Protein AF-A0A7Y3TAH5-F1 (afdb_monomer_lite)

Radius of gyration: 18.49 Å; chains: 1; bounding box: 39×38×55 Å

Secondary structure (DSSP, 8-state):
-HHHHHHH-HHHHHHHHH--HHHHHHHHHHHHHHHHHHTTSHHHHHHHHHHHHHHHHHHHHH--SGGGHHHHHHHHHHHHHHHHHHHT-HHHHHHHHHTGGGGT--SPPPTT--HHHHHHHHHHHHHHHHHHTTS--

Sequence (137 aa):
MMRSTLQNDPATARAMTELSGRERVAQ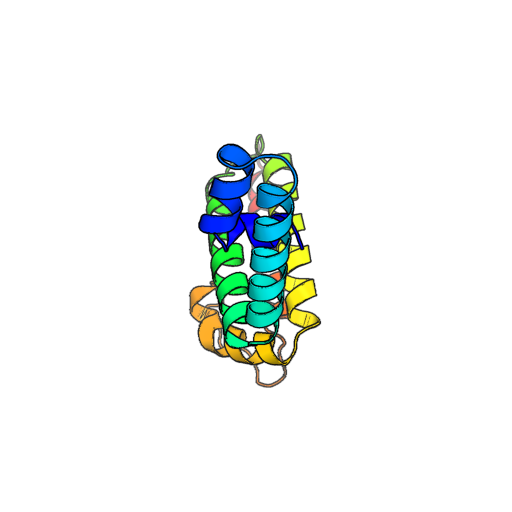VIEGMKHENAALQDPNVRAERFVNRWQELQGQRRELRGWQHNEARGKVESQMSGLAKSLERDPQAESIVRNRSRELGIKHELRREQSIARALQEEMSRGQRLSRGIGMGM

pLDDT: mean 86.7, std 10.13, range [42.59, 96.06]

Structure (mmCIF, N/CA/C/O backbone):
data_AF-A0A7Y3TAH5-F1
#
_entry.id   AF-A0A7Y3TAH5-F1
#
loop_
_atom_site.group_PDB
_atom_site.id
_atom_site.type_symbol
_atom_site.label_atom_id
_atom_site.label_alt_id
_atom_site.label_comp_id
_atom_site.label_asym_id
_atom_site.label_entity_id
_atom_site.label_seq_id
_atom_site.pdbx_PDB_ins_code
_atom_site.Cartn_x
_atom_site.Cartn_y
_atom_site.Cartn_z
_atom_site.occupancy
_atom_site.B_iso_or_equiv
_atom_site.auth_seq_id
_atom_site.auth_comp_id
_atom_site.auth_asym_id
_atom_site.auth_atom_id
_atom_site.pdbx_PDB_model_num
ATOM 1 N N . MET A 1 1 ? -2.320 5.182 13.859 1.00 72.12 1 MET A N 1
ATOM 2 C CA . MET A 1 1 ? -3.527 4.375 14.131 1.00 72.12 1 MET A CA 1
ATOM 3 C C . MET A 1 1 ? -4.812 5.078 13.717 1.00 72.12 1 MET A C 1
ATOM 5 O O . MET A 1 1 ? -5.399 4.601 12.765 1.00 72.12 1 MET A O 1
ATOM 9 N N . MET A 1 2 ? -5.207 6.219 14.304 1.00 80.62 2 MET A N 1
ATOM 10 C CA . MET A 1 2 ? -6.524 6.845 14.032 1.00 80.62 2 MET A CA 1
ATOM 11 C C . MET A 1 2 ? -6.894 7.002 12.548 1.00 80.62 2 MET A C 1
ATOM 13 O O . MET A 1 2 ? -7.984 6.612 12.152 1.00 80.62 2 MET A O 1
ATOM 17 N N . ARG A 1 3 ? -5.991 7.510 11.699 1.00 80.44 3 ARG A N 1
ATOM 18 C CA . ARG A 1 3 ? -6.268 7.635 10.255 1.00 80.44 3 ARG A CA 1
ATOM 19 C C . ARG A 1 3 ? -6.536 6.285 9.577 1.00 80.44 3 ARG A C 1
ATOM 21 O O . ARG A 1 3 ? -7.389 6.215 8.707 1.00 80.44 3 ARG A O 1
ATOM 28 N N . SER A 1 4 ? -5.819 5.240 9.984 1.00 77.81 4 SER A N 1
ATOM 29 C CA . SER A 1 4 ? -5.983 3.883 9.449 1.00 77.81 4 SER A CA 1
ATOM 30 C C . SER A 1 4 ? -7.302 3.268 9.916 1.00 77.81 4 SER A C 1
ATOM 32 O O . SER A 1 4 ? -8.026 2.696 9.111 1.00 77.81 4 SER A O 1
ATOM 34 N N . THR A 1 5 ? -7.667 3.487 11.182 1.00 82.44 5 THR A N 1
ATOM 35 C CA . THR A 1 5 ? -8.976 3.110 11.724 1.00 82.44 5 THR A CA 1
ATOM 36 C C . THR A 1 5 ? -10.108 3.768 10.939 1.00 82.44 5 THR A C 1
ATOM 38 O O . THR A 1 5 ? -10.976 3.077 10.436 1.00 82.44 5 THR A O 1
ATOM 41 N N . LEU A 1 6 ? -10.071 5.088 10.741 1.00 82.81 6 LEU A N 1
ATOM 42 C CA . LEU A 1 6 ? -11.135 5.804 10.022 1.00 82.81 6 LEU A CA 1
ATOM 43 C C . LEU A 1 6 ? -11.250 5.414 8.542 1.00 82.81 6 LEU A C 1
ATOM 45 O O . LEU A 1 6 ? -12.318 5.547 7.958 1.00 82.81 6 LEU A O 1
ATOM 49 N N . GLN A 1 7 ? -10.155 4.965 7.926 1.00 82.94 7 GLN A N 1
ATOM 50 C CA . GLN A 1 7 ? -10.153 4.523 6.531 1.00 82.94 7 GLN A CA 1
ATOM 51 C C . GLN A 1 7 ? -10.716 3.110 6.352 1.00 82.94 7 GLN A C 1
ATOM 53 O O . GLN A 1 7 ? -11.295 2.832 5.308 1.00 82.94 7 GLN A O 1
ATOM 58 N N . ASN A 1 8 ? -10.534 2.230 7.341 1.00 82.44 8 ASN A N 1
ATOM 59 C CA . ASN A 1 8 ? -10.866 0.807 7.222 1.00 82.44 8 ASN A CA 1
ATOM 60 C C . ASN A 1 8 ? -12.051 0.372 8.101 1.00 82.44 8 ASN A C 1
ATOM 62 O O . ASN A 1 8 ? -12.543 -0.739 7.937 1.00 82.44 8 ASN A O 1
ATOM 66 N N . ASP A 1 9 ? -12.520 1.232 9.006 1.00 85.19 9 ASP A N 1
ATOM 67 C CA . ASP A 1 9 ? -13.695 1.011 9.846 1.00 85.19 9 ASP A CA 1
ATOM 68 C C . ASP A 1 9 ? -14.735 2.131 9.617 1.00 85.19 9 ASP A C 1
ATOM 70 O O . ASP A 1 9 ? -14.652 3.213 10.219 1.00 85.19 9 ASP A O 1
ATOM 74 N N . PRO A 1 10 ? -15.738 1.891 8.750 1.00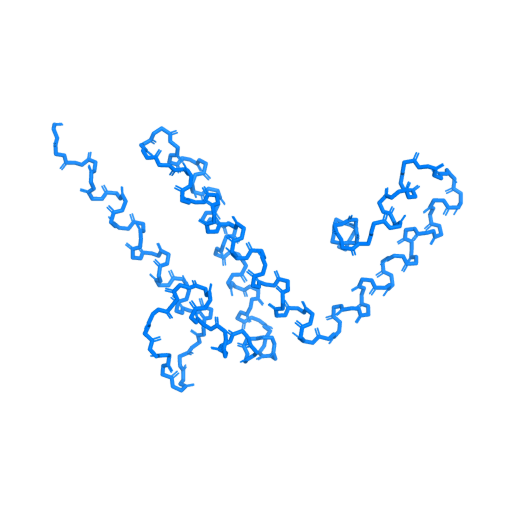 84.25 10 PRO A N 1
ATOM 75 C CA . PRO A 1 10 ? -16.773 2.875 8.451 1.00 84.25 10 PRO A CA 1
ATOM 76 C C . PRO A 1 10 ? -17.681 3.180 9.651 1.00 84.25 10 PRO A C 1
ATOM 78 O O . PRO A 1 10 ? -18.252 4.269 9.699 1.00 84.25 10 PRO A O 1
ATOM 81 N N . ALA A 1 11 ? -17.809 2.276 10.630 1.00 84.75 11 ALA A N 1
ATOM 82 C CA . ALA A 1 11 ? -18.576 2.547 11.845 1.00 84.75 11 ALA A CA 1
ATOM 83 C C . ALA A 1 11 ? -17.853 3.582 12.716 1.00 84.75 11 ALA A C 1
ATOM 85 O O . ALA A 1 11 ? -18.465 4.546 13.176 1.00 84.75 11 ALA A O 1
ATOM 86 N N . THR A 1 12 ? -16.531 3.457 12.851 1.00 86.81 12 THR A N 1
ATOM 87 C CA . THR A 1 12 ? -15.721 4.469 13.544 1.00 86.81 12 THR A CA 1
ATOM 88 C C . THR A 1 12 ? -15.698 5.805 12.797 1.00 86.81 12 THR A C 1
ATOM 90 O O . THR A 1 12 ? -15.736 6.863 13.428 1.00 86.81 12 THR A O 1
ATOM 93 N N . ALA A 1 13 ? -15.706 5.787 11.460 1.00 87.31 13 ALA A N 1
ATOM 94 C CA . ALA A 1 13 ? -15.829 7.009 10.663 1.00 87.31 13 ALA A CA 1
ATOM 95 C C . ALA A 1 13 ? -17.162 7.738 10.908 1.00 87.31 13 ALA A C 1
ATOM 97 O O . ALA A 1 13 ? -17.155 8.947 11.143 1.00 87.31 13 ALA A O 1
ATOM 98 N N . ARG A 1 14 ? -18.289 7.011 10.927 1.00 86.69 14 ARG A N 1
ATOM 99 C CA . ARG A 1 14 ? -19.615 7.569 11.254 1.00 86.69 14 ARG A CA 1
ATOM 100 C C . ARG A 1 14 ? -19.682 8.094 12.680 1.00 86.69 14 ARG A C 1
ATOM 102 O O . ARG A 1 14 ? -20.206 9.175 12.921 1.00 86.69 14 ARG A O 1
ATOM 109 N N . ALA A 1 15 ? -19.080 7.393 13.631 1.00 86.88 15 ALA A N 1
ATOM 110 C CA . ALA A 1 15 ? -19.079 7.820 15.024 1.00 86.88 15 ALA A CA 1
ATOM 111 C C . ALA A 1 15 ? -18.353 9.148 15.266 1.00 86.88 15 ALA A C 1
ATOM 113 O O . ALA A 1 15 ? -18.743 9.912 16.149 1.00 86.88 15 ALA A O 1
ATOM 114 N N . MET A 1 16 ? -17.335 9.466 14.463 1.00 86.50 16 MET A N 1
ATOM 115 C CA . MET A 1 16 ? -16.681 10.776 14.517 1.00 86.50 16 MET A CA 1
ATOM 116 C C . MET A 1 16 ? -17.621 11.928 14.144 1.00 86.50 16 MET A C 1
ATOM 118 O O . MET A 1 16 ? -17.430 13.036 14.650 1.00 86.50 16 MET A O 1
ATOM 122 N N . THR A 1 17 ? -18.616 11.680 13.286 1.00 89.19 17 THR A N 1
ATOM 123 C CA . THR A 1 17 ? -19.590 12.684 12.835 1.00 89.19 17 THR A CA 1
ATOM 124 C C . THR A 1 17 ? -20.894 12.658 13.627 1.00 89.19 17 THR A C 1
ATOM 126 O O . THR A 1 17 ? -21.472 13.712 13.867 1.00 89.19 17 THR A O 1
ATOM 129 N N . GLU A 1 18 ? -21.350 11.477 14.040 1.00 90.69 18 GLU A N 1
ATOM 130 C CA . GLU A 1 18 ? -22.689 11.256 14.602 1.00 90.69 18 GLU A CA 1
ATOM 131 C C . GLU A 1 18 ? -22.701 11.223 16.136 1.00 90.69 18 GLU A C 1
ATOM 133 O O . GLU A 1 18 ? -23.665 11.671 16.753 1.00 90.69 18 GLU A O 1
ATOM 138 N N . LEU A 1 19 ? -21.634 10.732 16.775 1.00 91.62 19 LEU A N 1
ATOM 139 C CA . LEU A 1 19 ? -21.559 10.624 18.236 1.00 91.62 19 LEU A CA 1
ATOM 140 C C . LEU A 1 19 ? -20.814 11.810 18.840 1.00 91.62 19 LEU A C 1
ATOM 142 O O . LEU A 1 19 ? -20.056 12.494 18.156 1.00 91.62 19 LEU A O 1
ATOM 146 N N . SER A 1 20 ? -20.973 12.039 20.144 1.00 91.94 20 SER A N 1
ATOM 147 C CA . SER A 1 20 ? -20.292 13.109 20.884 1.00 91.94 20 SER A CA 1
ATOM 148 C C . SER A 1 20 ? -19.810 12.634 22.258 1.00 91.94 20 SER A C 1
ATOM 150 O O . SER A 1 20 ? -20.204 11.579 22.747 1.00 91.94 20 SER A O 1
ATOM 152 N N . GLY A 1 21 ? -18.914 13.403 22.885 1.00 90.00 21 GLY A N 1
ATOM 153 C CA . GLY A 1 21 ? -18.454 13.140 24.252 1.00 90.00 21 GLY A CA 1
ATOM 154 C C . GLY A 1 21 ? -17.849 11.743 24.447 1.00 90.00 21 GLY A C 1
ATOM 155 O O . GLY A 1 21 ? -17.007 11.301 23.665 1.00 90.00 21 GLY A O 1
ATOM 156 N N . ARG A 1 22 ? -18.259 11.053 25.519 1.00 90.31 22 ARG A N 1
ATOM 157 C CA . ARG A 1 22 ? -17.719 9.735 25.902 1.00 90.31 22 ARG A CA 1
ATOM 158 C C . ARG A 1 22 ? -18.052 8.633 24.895 1.00 90.31 22 ARG A C 1
ATOM 160 O O . ARG A 1 22 ? -17.228 7.746 24.703 1.00 90.31 22 ARG A O 1
ATOM 167 N N . GLU A 1 23 ? -19.202 8.710 24.232 1.00 87.88 23 GLU A N 1
ATOM 168 C CA . GLU A 1 23 ? -19.656 7.692 23.274 1.00 87.88 23 GLU A CA 1
ATOM 169 C C . GLU A 1 23 ? -18.794 7.693 22.008 1.00 87.88 23 GLU A C 1
ATOM 171 O O . GLU A 1 23 ? -18.339 6.639 21.568 1.00 87.88 23 GLU A O 1
ATOM 176 N N . A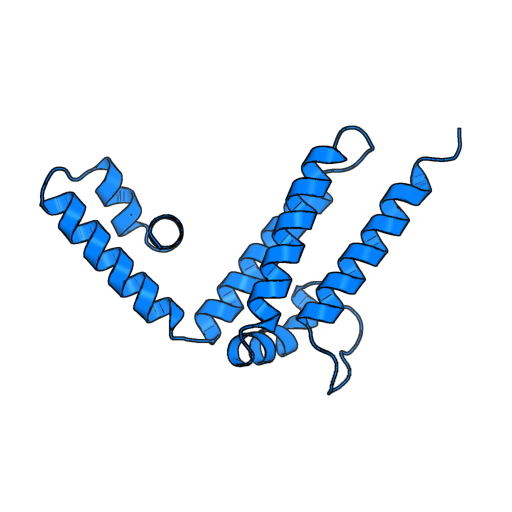RG A 1 24 ? -18.446 8.882 21.491 1.00 91.50 24 ARG A N 1
ATOM 177 C CA . ARG A 1 24 ? -17.482 9.008 20.386 1.00 91.50 24 ARG A CA 1
ATOM 178 C C . ARG A 1 24 ? -16.134 8.396 20.757 1.00 91.50 24 ARG A C 1
ATOM 180 O O . ARG A 1 24 ? -15.552 7.655 19.973 1.00 91.50 24 ARG A O 1
ATOM 187 N N . VAL A 1 25 ? -15.629 8.716 21.949 1.00 89.50 25 VAL A N 1
ATOM 188 C CA . VAL A 1 25 ? -14.326 8.218 22.411 1.00 89.50 25 VAL A CA 1
ATOM 189 C C . VAL A 1 25 ? -14.342 6.695 22.553 1.00 89.50 25 VAL A C 1
ATOM 191 O O . VAL A 1 25 ? -13.401 6.047 22.099 1.00 89.50 25 VAL A O 1
ATOM 194 N N . ALA A 1 26 ? -15.405 6.123 23.125 1.00 89.94 26 ALA A N 1
ATOM 195 C CA . ALA A 1 26 ? -15.561 4.676 23.251 1.00 89.94 26 ALA A CA 1
ATOM 196 C C . ALA A 1 26 ? -15.532 3.984 21.880 1.00 89.94 26 ALA A C 1
ATOM 198 O O . ALA A 1 26 ? -14.732 3.067 21.687 1.00 89.94 26 ALA A O 1
ATOM 199 N N . GLN A 1 27 ? -16.300 4.491 20.909 1.00 88.50 27 GLN A N 1
ATOM 200 C CA . GLN A 1 27 ? -16.341 3.917 19.564 1.00 88.50 27 GLN A CA 1
ATOM 201 C C . GLN A 1 27 ? -14.992 4.021 18.840 1.00 88.50 27 GLN A C 1
ATOM 203 O O . GLN A 1 27 ? -14.556 3.072 18.195 1.00 88.50 27 GLN A O 1
ATOM 208 N N . VAL A 1 28 ? -14.282 5.145 18.980 1.00 87.62 28 VAL A N 1
ATOM 209 C CA . VAL A 1 28 ? -12.943 5.312 18.390 1.00 87.62 28 VAL A CA 1
ATOM 210 C C . VAL A 1 28 ? -11.940 4.330 18.996 1.00 87.62 28 VAL A C 1
ATOM 212 O O . VAL A 1 28 ? -11.124 3.765 18.268 1.00 87.62 28 VAL A O 1
ATOM 215 N N . ILE A 1 29 ? -11.993 4.097 20.310 1.00 89.75 29 ILE A N 1
ATOM 216 C CA . ILE A 1 29 ? -11.130 3.112 20.977 1.00 89.75 29 ILE A CA 1
ATOM 217 C C . ILE A 1 29 ? -11.435 1.699 20.470 1.00 89.75 29 ILE A C 1
ATOM 219 O O . ILE A 1 29 ? -10.504 0.933 20.216 1.00 89.75 29 ILE A O 1
ATOM 223 N N . GLU A 1 30 ? -12.710 1.348 20.315 1.00 89.38 30 GLU A N 1
ATOM 224 C CA . GLU A 1 30 ? -13.127 0.049 19.784 1.00 89.38 30 GLU A CA 1
ATOM 225 C C . GLU A 1 30 ? -12.640 -0.154 18.346 1.00 89.38 30 GLU A C 1
ATOM 227 O O . GLU A 1 30 ? -11.944 -1.134 18.069 1.00 89.38 30 GLU A O 1
ATOM 232 N N . GLY A 1 31 ? -12.854 0.830 17.471 1.00 87.25 31 GLY A N 1
ATOM 233 C CA . GLY A 1 31 ? -12.319 0.809 16.112 1.00 87.25 31 GLY A CA 1
ATOM 234 C C . GLY A 1 31 ? -10.800 0.687 16.075 1.00 87.25 31 GLY A C 1
ATOM 235 O O . GLY A 1 31 ? -10.242 -0.057 15.271 1.00 87.25 31 GLY A O 1
ATOM 236 N N . MET A 1 32 ? -10.086 1.375 16.971 1.00 88.81 32 MET A N 1
ATOM 237 C CA . MET A 1 32 ? -8.629 1.253 17.067 1.00 88.81 32 MET A CA 1
ATOM 238 C C . MET A 1 32 ? -8.189 -0.151 17.499 1.00 88.81 32 MET A C 1
ATOM 240 O O . MET A 1 32 ? -7.172 -0.636 17.004 1.00 88.81 32 MET A O 1
ATOM 244 N N . LYS A 1 33 ? -8.937 -0.825 18.381 1.00 88.19 33 LYS A N 1
ATOM 245 C CA . LYS A 1 33 ? -8.666 -2.222 18.759 1.00 88.19 33 LYS A CA 1
ATOM 246 C C . LYS A 1 33 ? -8.907 -3.174 17.593 1.00 88.19 33 LYS A C 1
ATOM 248 O O . LYS A 1 33 ? -8.054 -4.021 17.337 1.00 88.19 33 LYS A O 1
ATOM 253 N N . HIS A 1 34 ? -10.019 -3.009 16.878 1.00 85.69 34 HIS A N 1
ATOM 254 C CA . HIS A 1 34 ? -10.342 -3.801 15.688 1.00 85.69 34 HIS A CA 1
ATOM 255 C C . HIS A 1 34 ? -9.279 -3.631 14.606 1.00 85.69 34 HIS A C 1
ATOM 257 O O . HIS A 1 34 ? -8.768 -4.610 14.072 1.00 85.69 34 HIS A O 1
ATOM 263 N N . GLU A 1 35 ? -8.875 -2.391 14.349 1.00 87.12 35 GLU A N 1
ATOM 264 C CA . GLU A 1 35 ? -7.802 -2.071 13.417 1.00 87.12 35 GLU A CA 1
ATOM 265 C C . GLU A 1 35 ? -6.473 -2.710 13.837 1.00 87.12 35 GLU A C 1
ATOM 267 O O . GLU A 1 35 ? -5.764 -3.279 13.010 1.00 87.12 35 GLU A O 1
ATOM 272 N N . ASN A 1 36 ? -6.132 -2.654 15.126 1.00 87.62 36 ASN A N 1
ATOM 273 C CA . ASN A 1 36 ? -4.913 -3.273 15.626 1.00 87.62 36 ASN A CA 1
ATOM 274 C C . ASN A 1 36 ? -4.948 -4.804 15.492 1.00 87.62 36 ASN A C 1
ATOM 276 O O . ASN A 1 36 ? -3.939 -5.397 15.129 1.00 87.62 36 ASN A O 1
ATOM 280 N N . ALA A 1 37 ? -6.096 -5.439 15.744 1.00 84.62 37 ALA A N 1
ATOM 281 C CA . ALA A 1 37 ? -6.279 -6.875 15.549 1.00 84.62 37 ALA A CA 1
ATOM 282 C C . ALA A 1 37 ? -6.186 -7.261 14.064 1.00 84.62 37 ALA A C 1
ATOM 284 O O . ALA A 1 37 ? -5.476 -8.202 13.719 1.00 84.62 37 ALA A O 1
ATOM 285 N N . ALA A 1 38 ? -6.816 -6.491 13.174 1.00 85.19 38 ALA A N 1
ATOM 286 C CA . ALA A 1 38 ? -6.736 -6.696 11.730 1.00 85.19 38 ALA A CA 1
ATOM 287 C C . ALA A 1 38 ? -5.289 -6.586 11.225 1.00 85.19 38 ALA A C 1
ATOM 289 O O . ALA A 1 38 ? -4.844 -7.389 10.412 1.00 85.19 38 ALA A O 1
ATOM 290 N N . LEU A 1 39 ? -4.517 -5.637 11.760 1.00 86.81 39 LEU A N 1
ATOM 291 C CA . LEU A 1 39 ? -3.099 -5.491 11.443 1.00 86.81 39 LEU A CA 1
ATOM 292 C C . LEU A 1 39 ? -2.219 -6.619 11.996 1.00 86.81 39 LEU A C 1
ATOM 294 O O . LEU A 1 39 ? -1.055 -6.665 11.615 1.00 86.81 39 LEU A O 1
ATOM 298 N N . GLN A 1 40 ? -2.709 -7.536 12.836 1.00 90.88 40 GLN A N 1
ATOM 299 C CA . GLN A 1 40 ? -1.940 -8.731 13.216 1.00 90.88 40 GLN A CA 1
ATOM 300 C C . GLN A 1 40 ? -1.945 -9.795 12.112 1.00 90.88 40 GLN A C 1
ATOM 302 O O . GLN A 1 40 ? -0.967 -10.535 11.991 1.00 90.88 40 GLN A O 1
ATOM 307 N N . ASP A 1 41 ? -2.965 -9.818 11.249 1.00 93.88 41 ASP A N 1
ATOM 308 C CA . ASP A 1 41 ? -3.044 -10.757 10.130 1.00 93.88 41 ASP A CA 1
ATOM 309 C C . ASP A 1 41 ? -2.154 -10.298 8.952 1.00 93.88 41 ASP A C 1
ATOM 311 O O . ASP A 1 41 ? -2.382 -9.226 8.373 1.00 93.88 41 ASP A O 1
ATOM 315 N N . PRO A 1 42 ? -1.136 -11.087 8.553 1.00 93.69 42 PRO A N 1
ATOM 316 C CA . PRO A 1 42 ? -0.290 -10.750 7.412 1.00 93.69 42 PRO A CA 1
ATOM 317 C C . PRO A 1 42 ? -1.058 -10.683 6.081 1.00 93.69 42 PRO A C 1
ATOM 319 O O . PRO A 1 42 ? -0.647 -9.928 5.200 1.00 93.69 42 PRO A O 1
ATOM 322 N N . ASN A 1 43 ? -2.179 -11.399 5.926 1.00 94.06 43 ASN A N 1
ATOM 323 C CA . ASN A 1 43 ? -3.018 -11.324 4.726 1.00 94.06 43 ASN A CA 1
ATOM 324 C C . ASN A 1 43 ? -3.689 -9.957 4.606 1.00 94.06 43 ASN A C 1
ATOM 326 O O . ASN A 1 43 ? -3.641 -9.350 3.538 1.00 94.06 43 ASN A O 1
ATOM 330 N N . VAL A 1 44 ? -4.229 -9.430 5.709 1.00 93.44 44 VAL A N 1
ATOM 331 C CA . VAL A 1 44 ? -4.834 -8.090 5.744 1.00 93.44 44 VAL A CA 1
ATOM 332 C C . VAL A 1 44 ? -3.790 -7.023 5.420 1.00 93.44 44 VAL A C 1
ATOM 334 O O . VAL A 1 44 ? -4.046 -6.115 4.626 1.00 93.44 44 VAL A O 1
ATOM 337 N N . ARG A 1 45 ? -2.582 -7.128 5.991 1.00 94.50 45 ARG A N 1
ATOM 338 C CA . ARG A 1 45 ? -1.488 -6.190 5.686 1.00 94.50 45 ARG A CA 1
ATOM 339 C C . ARG A 1 45 ? -1.065 -6.265 4.215 1.00 94.50 45 ARG A C 1
ATOM 341 O O . ARG A 1 45 ? -0.906 -5.222 3.578 1.00 94.50 45 ARG A O 1
ATOM 348 N N . ALA A 1 46 ? -0.943 -7.471 3.659 1.00 95.12 46 ALA A N 1
ATOM 349 C CA . ALA A 1 46 ? -0.623 -7.689 2.250 1.00 95.12 46 ALA A CA 1
ATOM 350 C C . ALA A 1 46 ? -1.711 -7.148 1.310 1.00 95.12 46 ALA A C 1
ATOM 352 O O . ALA A 1 46 ? -1.405 -6.475 0.327 1.00 95.12 46 ALA A O 1
ATOM 353 N N . GLU A 1 47 ? -2.984 -7.388 1.614 1.00 93.94 47 GLU A N 1
ATOM 354 C CA . GLU A 1 47 ? -4.109 -6.886 0.826 1.00 93.94 47 GLU A CA 1
ATOM 355 C C . GLU A 1 47 ? -4.145 -5.355 0.815 1.00 93.94 47 GLU A C 1
ATOM 357 O O . GLU A 1 47 ? -4.230 -4.737 -0.248 1.00 93.94 47 GLU A O 1
ATOM 362 N N . ARG A 1 48 ? -3.975 -4.725 1.981 1.00 92.06 48 ARG A N 1
ATOM 363 C CA . ARG A 1 48 ? -3.892 -3.263 2.096 1.00 92.06 48 ARG A CA 1
ATOM 364 C C . ARG A 1 48 ? -2.723 -2.687 1.315 1.00 92.06 48 ARG A C 1
ATOM 366 O O . ARG A 1 48 ? -2.875 -1.646 0.675 1.00 92.06 48 ARG A O 1
ATOM 373 N N . PHE A 1 49 ? -1.573 -3.361 1.344 1.00 95.44 49 PHE A N 1
ATOM 374 C CA . PHE A 1 49 ? -0.433 -2.983 0.519 1.00 95.44 49 PHE A CA 1
ATOM 375 C C . PHE A 1 49 ? -0.811 -2.991 -0.966 1.00 95.44 49 PHE A C 1
ATOM 377 O O . PHE A 1 49 ? -0.586 -1.992 -1.649 1.00 95.44 49 PHE A O 1
ATOM 384 N N . VAL A 1 50 ? -1.409 -4.082 -1.456 1.00 95.25 50 VAL A N 1
ATOM 385 C CA . VAL A 1 50 ? -1.788 -4.220 -2.871 1.00 95.25 50 VAL A CA 1
ATOM 386 C C . VAL A 1 50 ? -2.787 -3.138 -3.276 1.00 95.25 50 VAL A C 1
ATOM 388 O O . VAL A 1 50 ? -2.542 -2.428 -4.253 1.00 95.25 50 VAL A O 1
ATOM 391 N N . ASN A 1 51 ? -3.847 -2.943 -2.490 1.00 94.00 51 ASN A N 1
ATOM 392 C CA . ASN A 1 51 ? -4.877 -1.941 -2.761 1.00 94.00 51 ASN A CA 1
ATOM 393 C C . ASN A 1 51 ? -4.277 -0.530 -2.821 1.00 94.00 51 ASN A C 1
ATOM 395 O O . ASN A 1 51 ? -4.483 0.202 -3.792 1.00 94.00 51 ASN A O 1
ATOM 399 N N . ARG A 1 52 ? -3.455 -0.159 -1.827 1.00 94.88 52 ARG A N 1
ATOM 400 C CA . ARG A 1 52 ? -2.819 1.164 -1.798 1.00 94.88 52 ARG A CA 1
ATOM 401 C C . ARG A 1 52 ? -1.817 1.347 -2.935 1.00 94.88 52 ARG A C 1
ATOM 403 O O . ARG A 1 52 ? -1.727 2.434 -3.504 1.00 94.88 52 ARG A O 1
ATOM 410 N N . TRP A 1 53 ? -1.061 0.307 -3.278 1.00 95.25 53 TRP A N 1
ATOM 411 C CA . TRP A 1 53 ? -0.126 0.353 -4.397 1.00 95.25 53 TRP A CA 1
ATOM 412 C C . TRP A 1 53 ? -0.851 0.586 -5.725 1.00 95.25 53 TRP A C 1
ATOM 414 O O . TRP A 1 53 ? -0.431 1.438 -6.507 1.00 95.25 53 TRP A O 1
ATOM 424 N N . GLN A 1 54 ? -1.950 -0.131 -5.974 1.00 94.44 54 GLN A N 1
ATOM 425 C CA . GLN A 1 54 ? -2.748 0.015 -7.193 1.00 94.44 54 GLN A CA 1
ATOM 426 C C . GLN A 1 54 ? -3.400 1.397 -7.298 1.00 94.44 54 GLN A C 1
ATOM 428 O O . GLN A 1 54 ? -3.369 1.998 -8.374 1.00 94.44 54 GLN A O 1
ATOM 433 N N . GLU A 1 55 ? -3.907 1.940 -6.189 1.00 94.69 55 GLU A N 1
ATOM 434 C CA . GLU A 1 55 ? -4.433 3.308 -6.123 1.00 94.69 55 GLU A CA 1
ATOM 435 C C . GLU A 1 55 ? -3.360 4.339 -6.521 1.00 94.69 55 GLU A C 1
ATOM 437 O O . GLU A 1 55 ? -3.579 5.173 -7.402 1.00 94.69 55 GLU A O 1
ATOM 442 N N . LEU A 1 56 ? -2.160 4.241 -5.935 1.00 94.88 56 LEU A N 1
ATOM 443 C CA . LEU A 1 56 ? -1.042 5.139 -6.243 1.00 94.88 56 LEU A CA 1
ATOM 444 C C . LEU A 1 56 ? -0.535 4.971 -7.683 1.00 94.88 56 LEU A C 1
ATOM 446 O O . LEU A 1 56 ? -0.222 5.963 -8.342 1.00 94.88 56 LEU A O 1
ATOM 450 N N . GLN A 1 57 ? -0.491 3.741 -8.207 1.00 92.06 57 GLN A N 1
ATOM 451 C CA . GLN A 1 57 ? -0.207 3.494 -9.626 1.00 92.06 57 GLN A CA 1
ATOM 452 C C . GLN A 1 57 ? -1.258 4.149 -10.533 1.00 92.06 57 GLN A C 1
ATOM 454 O O . GLN A 1 57 ? -0.908 4.681 -11.586 1.00 92.06 57 GLN A O 1
ATOM 459 N N . GLY A 1 58 ? -2.540 4.119 -10.152 1.00 92.50 58 GLY A N 1
ATOM 460 C CA . GLY A 1 58 ? -3.621 4.840 -10.830 1.00 92.50 58 GLY A CA 1
ATOM 461 C C . GLY A 1 58 ? -3.337 6.339 -10.899 1.00 92.50 58 GLY A C 1
ATOM 462 O O . GLY A 1 58 ? -3.159 6.872 -11.992 1.00 92.50 58 GLY A O 1
ATOM 463 N N . GLN A 1 59 ? -3.145 6.974 -9.741 1.00 93.50 59 GLN A N 1
ATOM 464 C CA . GLN A 1 59 ? -2.843 8.409 -9.637 1.00 93.50 59 GLN A CA 1
ATOM 465 C C . GLN A 1 59 ? -1.595 8.796 -10.444 1.00 93.50 59 GLN A C 1
ATOM 467 O O . GLN A 1 59 ? -1.591 9.769 -11.196 1.00 93.50 59 GLN A O 1
ATOM 472 N N . ARG A 1 60 ? -0.521 7.999 -10.364 1.00 90.31 60 ARG A N 1
ATOM 473 C CA . ARG A 1 60 ? 0.704 8.229 -11.147 1.00 90.31 60 ARG A CA 1
ATOM 474 C C . ARG A 1 60 ? 0.447 8.186 -12.657 1.00 90.31 60 ARG A C 1
ATOM 476 O O . ARG A 1 60 ? 1.092 8.929 -13.396 1.00 90.31 60 ARG A O 1
ATOM 483 N N . ARG A 1 61 ? -0.454 7.314 -13.128 1.00 88.38 61 ARG A N 1
ATOM 484 C CA . ARG A 1 61 ? -0.822 7.202 -14.551 1.00 88.38 61 ARG A CA 1
ATOM 485 C C . ARG A 1 61 ? -1.691 8.360 -15.032 1.00 88.38 61 ARG A C 1
ATOM 487 O O . ARG A 1 61 ? -1.634 8.662 -16.220 1.00 88.38 61 ARG A O 1
ATOM 494 N N . GLU A 1 62 ? -2.451 8.996 -14.153 1.00 91.19 62 GLU A N 1
ATOM 495 C CA . GLU A 1 62 ? -3.241 10.192 -14.473 1.00 91.19 62 GLU A CA 1
ATOM 496 C C . GLU A 1 62 ? -2.360 11.450 -14.538 1.00 91.19 62 GLU A C 1
ATOM 498 O O . GLU A 1 62 ? -2.566 12.320 -15.381 1.00 91.19 62 GLU A O 1
ATOM 503 N N . LEU A 1 63 ? -1.303 11.512 -13.722 1.00 90.06 63 LEU A N 1
ATOM 504 C CA . LEU A 1 63 ? -0.351 12.628 -13.661 1.00 90.06 63 LEU A CA 1
ATOM 505 C C . LEU A 1 63 ? 0.672 12.603 -14.820 1.00 90.06 63 LEU A C 1
ATOM 507 O O . LEU A 1 63 ? 1.866 12.318 -14.644 1.00 90.06 63 LEU A O 1
ATOM 511 N N . ARG A 1 64 ? 0.193 12.897 -16.036 1.00 81.69 64 ARG A N 1
ATOM 512 C CA . ARG A 1 64 ? 0.977 12.954 -17.288 1.00 81.69 64 ARG A CA 1
ATOM 513 C C . ARG A 1 64 ? 1.496 14.358 -17.597 1.00 81.69 64 ARG A C 1
ATOM 515 O O . ARG A 1 64 ? 0.904 15.335 -17.188 1.00 81.69 64 ARG A O 1
ATOM 522 N N . GLY A 1 65 ? 2.572 14.475 -18.373 1.00 82.06 65 GLY A N 1
ATOM 523 C CA . GLY A 1 65 ? 3.122 15.780 -18.765 1.00 82.06 65 GLY A CA 1
ATOM 524 C C . GLY A 1 65 ? 3.990 16.440 -17.689 1.00 82.06 65 GLY A C 1
ATOM 525 O O . GLY A 1 65 ? 4.086 15.969 -16.552 1.00 82.06 65 GLY A O 1
ATOM 526 N N . TRP A 1 66 ? 4.688 17.506 -18.081 1.00 81.38 66 TRP A N 1
ATOM 527 C CA . TRP A 1 66 ? 5.691 18.167 -17.244 1.00 81.38 66 TRP A CA 1
ATOM 528 C C . TRP A 1 66 ? 5.059 18.997 -16.117 1.00 81.38 66 TRP A C 1
ATOM 530 O O . TRP A 1 66 ? 5.615 19.060 -15.021 1.00 81.38 66 TRP A O 1
ATOM 540 N N . GLN A 1 67 ? 3.865 19.556 -16.339 1.00 87.50 67 GLN A N 1
ATOM 541 C CA . GLN A 1 67 ? 3.154 20.381 -15.359 1.00 87.50 67 GLN A CA 1
ATOM 542 C C . GLN A 1 67 ? 2.757 19.607 -14.090 1.00 87.50 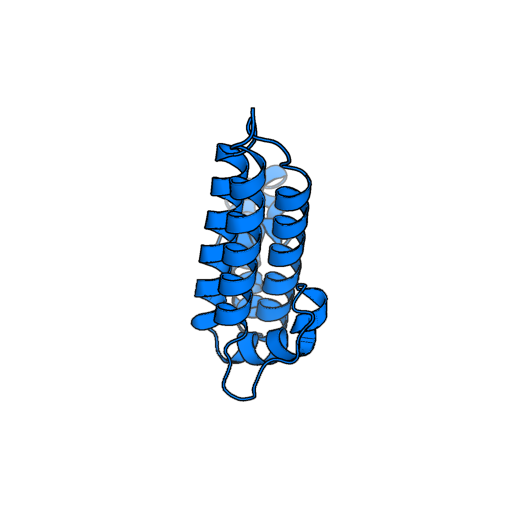67 GLN A C 1
ATOM 544 O O . GLN A 1 67 ? 2.605 20.188 -13.020 1.00 87.50 67 GLN A O 1
ATOM 549 N N . HIS A 1 68 ? 2.644 18.279 -14.178 1.00 88.44 68 HIS A N 1
ATOM 550 C CA . HIS A 1 68 ? 2.302 17.411 -13.050 1.00 88.44 68 HIS A CA 1
ATOM 551 C C . HIS A 1 68 ? 3.530 16.772 -12.379 1.00 88.44 68 HIS A C 1
ATOM 553 O O . HIS A 1 68 ? 3.373 15.900 -11.523 1.00 88.44 68 HIS A O 1
ATOM 559 N N . ASN A 1 69 ? 4.755 17.193 -12.725 1.00 86.19 69 ASN A N 1
ATOM 560 C CA . ASN A 1 69 ? 5.994 16.610 -12.197 1.00 86.19 69 ASN A CA 1
ATOM 561 C C . ASN A 1 69 ? 6.060 16.621 -10.662 1.00 86.19 69 ASN A C 1
ATOM 563 O O . ASN A 1 69 ? 6.454 15.618 -10.066 1.00 86.19 69 ASN A O 1
ATOM 567 N N . GLU A 1 70 ? 5.655 17.719 -10.019 1.00 88.81 70 GLU A N 1
ATOM 568 C CA . GLU A 1 70 ? 5.684 17.835 -8.556 1.00 88.81 70 GLU A CA 1
ATOM 569 C C . GLU A 1 70 ? 4.669 16.891 -7.892 1.00 88.81 70 GLU A C 1
ATOM 571 O O . GLU A 1 70 ? 5.019 16.113 -7.002 1.00 88.81 70 GLU A O 1
ATOM 576 N N . ALA A 1 71 ? 3.417 16.907 -8.362 1.00 90.88 71 ALA A N 1
ATOM 577 C CA . ALA A 1 71 ? 2.365 16.018 -7.872 1.00 90.88 71 ALA A CA 1
ATOM 578 C C . ALA A 1 71 ? 2.746 14.543 -8.069 1.00 90.88 71 ALA A C 1
ATOM 580 O O . ALA A 1 71 ? 2.602 13.730 -7.154 1.00 90.88 71 ALA A O 1
ATOM 581 N N . ARG A 1 72 ? 3.326 14.204 -9.228 1.00 90.00 72 ARG A N 1
ATOM 582 C CA . ARG A 1 72 ? 3.831 12.857 -9.512 1.00 90.00 72 ARG A CA 1
ATOM 583 C C . ARG A 1 72 ? 4.960 12.473 -8.560 1.00 90.00 72 ARG A C 1
ATOM 585 O O . ARG A 1 72 ? 4.959 11.355 -8.056 1.00 90.00 72 ARG A O 1
ATOM 592 N N . GLY A 1 73 ? 5.880 13.391 -8.262 1.00 90.19 73 GLY A N 1
ATOM 593 C CA . GLY A 1 73 ? 6.949 13.173 -7.285 1.00 90.19 73 GLY A CA 1
ATOM 594 C C . GLY A 1 73 ? 6.420 12.856 -5.881 1.00 90.19 73 GLY A C 1
ATOM 595 O O . GLY A 1 73 ? 6.951 11.971 -5.210 1.00 90.19 73 GLY A O 1
ATOM 596 N N . LYS A 1 74 ? 5.329 13.507 -5.454 1.00 93.44 74 LYS A N 1
ATOM 597 C CA . LYS A 1 74 ? 4.656 13.203 -4.177 1.00 93.44 74 LYS A CA 1
ATOM 598 C C . LYS A 1 74 ? 4.062 11.791 -4.171 1.00 93.44 74 LYS A C 1
ATOM 600 O O . LYS A 1 74 ? 4.267 11.061 -3.202 1.00 93.44 74 LYS A O 1
ATOM 605 N N . VAL A 1 75 ? 3.391 11.385 -5.251 1.00 93.62 75 VAL A N 1
ATOM 606 C CA . VAL A 1 75 ? 2.864 10.015 -5.405 1.00 93.62 75 VAL A CA 1
ATOM 607 C C . VAL A 1 75 ? 4.003 8.991 -5.381 1.00 93.62 75 VAL A C 1
ATOM 609 O O . VAL A 1 75 ? 3.962 8.053 -4.591 1.00 93.62 75 VAL A O 1
ATOM 612 N N . GLU A 1 76 ? 5.067 9.201 -6.161 1.00 92.06 76 GLU A N 1
ATOM 613 C CA . GLU A 1 76 ? 6.241 8.313 -6.195 1.00 92.06 76 GLU A CA 1
ATOM 614 C C . GLU A 1 76 ? 6.929 8.200 -4.820 1.00 92.06 76 GLU A C 1
ATOM 616 O O . GLU A 1 76 ? 7.355 7.113 -4.424 1.00 92.06 76 GLU A O 1
ATOM 621 N N . SER A 1 77 ? 6.985 9.292 -4.050 1.00 93.38 77 SER A N 1
ATOM 622 C CA . SER A 1 77 ? 7.493 9.284 -2.672 1.00 93.38 77 SER A CA 1
ATOM 623 C C . SER A 1 77 ? 6.636 8.410 -1.745 1.00 93.38 77 SER A C 1
ATOM 625 O O . SER A 1 77 ? 7.174 7.583 -1.005 1.00 93.38 77 SER A O 1
ATOM 627 N N . GLN A 1 78 ? 5.303 8.514 -1.833 1.00 94.88 78 GLN A N 1
ATOM 628 C CA . GLN A 1 78 ? 4.390 7.655 -1.067 1.00 94.88 78 GLN A CA 1
ATOM 629 C C . GLN A 1 78 ? 4.557 6.178 -1.429 1.00 94.88 78 GLN A C 1
ATOM 631 O O . GLN A 1 78 ?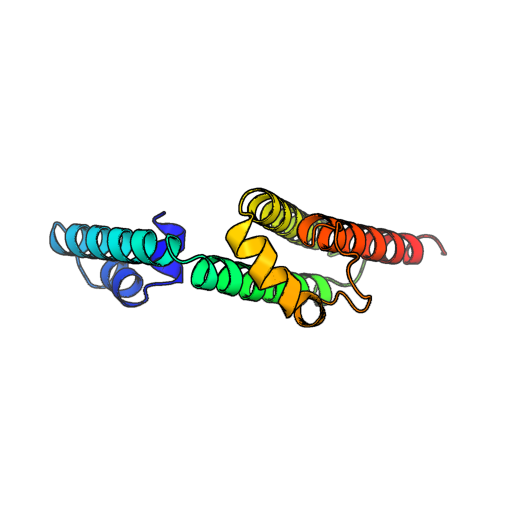 4.607 5.328 -0.542 1.00 94.88 78 GLN A O 1
ATOM 636 N N . MET A 1 79 ? 4.701 5.871 -2.718 1.00 94.94 79 MET A N 1
ATOM 637 C CA . MET A 1 79 ? 4.948 4.507 -3.182 1.00 94.94 79 MET A CA 1
ATOM 638 C C . MET A 1 79 ? 6.284 3.957 -2.672 1.00 94.94 79 MET A C 1
ATOM 640 O O . MET A 1 79 ? 6.352 2.813 -2.230 1.00 94.94 79 MET A O 1
ATOM 644 N N . SER A 1 80 ? 7.341 4.774 -2.669 1.00 94.12 80 SER A N 1
ATOM 645 C CA . SER A 1 80 ? 8.641 4.399 -2.097 1.00 94.12 80 SER A CA 1
ATOM 646 C C . SER A 1 80 ? 8.543 4.108 -0.597 1.00 94.12 80 SER A C 1
ATOM 648 O O . SER A 1 80 ? 9.086 3.107 -0.125 1.00 94.12 80 SER A O 1
ATOM 650 N N . GLY A 1 81 ? 7.804 4.936 0.150 1.00 95.06 81 GLY A N 1
ATOM 651 C CA . GLY A 1 81 ? 7.516 4.700 1.566 1.00 95.06 81 GLY A CA 1
ATOM 652 C C . GLY A 1 81 ? 6.754 3.394 1.804 1.00 95.06 81 GLY A C 1
ATOM 653 O O . GLY A 1 81 ? 7.122 2.629 2.692 1.00 95.06 81 GLY A O 1
ATOM 654 N N . LEU A 1 82 ? 5.753 3.107 0.970 1.00 95.31 82 LEU A N 1
ATOM 655 C CA . LEU A 1 82 ? 4.968 1.876 1.037 1.00 95.31 82 LEU A CA 1
ATOM 656 C C . LEU A 1 82 ? 5.823 0.634 0.730 1.00 95.31 82 LEU A C 1
ATOM 658 O O . LEU A 1 82 ? 5.774 -0.349 1.464 1.00 95.31 82 LEU A O 1
ATOM 662 N N . ALA A 1 83 ? 6.676 0.682 -0.297 1.00 95.00 83 ALA A N 1
ATOM 663 C CA . ALA A 1 83 ? 7.612 -0.407 -0.587 1.00 95.00 83 ALA A CA 1
ATOM 664 C C . ALA A 1 83 ? 8.562 -0.672 0.597 1.00 95.00 83 ALA A C 1
ATOM 666 O O . ALA A 1 83 ? 8.764 -1.821 0.978 1.00 95.00 83 ALA A O 1
ATOM 667 N N . LYS A 1 84 ? 9.079 0.382 1.245 1.00 94.25 84 LYS A N 1
ATOM 668 C CA . LYS A 1 84 ? 9.919 0.251 2.450 1.00 94.25 84 LYS A CA 1
ATOM 669 C C . LYS A 1 84 ? 9.176 -0.350 3.642 1.00 94.25 84 LYS A C 1
ATOM 671 O O . LYS A 1 84 ? 9.809 -1.015 4.456 1.00 94.25 84 LYS A O 1
ATOM 676 N N . SER A 1 85 ? 7.871 -0.105 3.795 1.00 92.75 85 SER A N 1
ATOM 677 C CA . SER A 1 85 ? 7.107 -0.764 4.860 1.00 92.75 85 SER A CA 1
ATOM 678 C C . SER A 1 85 ? 6.926 -2.254 4.585 1.00 92.75 85 SER A C 1
ATOM 680 O O . SER A 1 85 ? 6.973 -3.031 5.529 1.00 92.75 85 SER A O 1
ATOM 682 N N . LEU A 1 86 ? 6.793 -2.654 3.314 1.00 95.00 86 LEU A N 1
ATOM 683 C CA . LEU A 1 86 ? 6.731 -4.069 2.938 1.00 95.00 86 LEU A CA 1
ATOM 684 C C . LEU A 1 86 ? 8.066 -4.790 3.167 1.00 95.00 86 LEU A C 1
ATOM 686 O O . LEU A 1 86 ? 8.060 -5.887 3.701 1.00 95.00 86 LEU A O 1
ATOM 690 N N . GLU A 1 87 ? 9.201 -4.150 2.857 1.00 93.31 87 GLU A N 1
ATOM 691 C CA . GLU A 1 87 ? 10.551 -4.692 3.137 1.00 93.31 87 GLU A CA 1
ATOM 692 C C . GLU A 1 87 ? 10.770 -4.979 4.639 1.00 93.31 87 GLU A C 1
ATOM 694 O O . GLU A 1 87 ? 11.611 -5.792 5.012 1.00 93.31 87 GLU A O 1
ATOM 699 N N . ARG A 1 88 ? 10.009 -4.318 5.523 1.00 94.06 88 ARG A N 1
ATOM 700 C CA . ARG A 1 88 ? 10.052 -4.522 6.982 1.00 94.06 88 ARG A CA 1
ATOM 701 C C . ARG A 1 88 ? 9.041 -5.554 7.489 1.00 94.06 88 ARG A C 1
ATOM 703 O O . ARG A 1 88 ? 9.004 -5.801 8.691 1.00 94.06 88 ARG A O 1
ATOM 710 N N . ASP A 1 89 ? 8.233 -6.140 6.609 1.00 94.75 89 ASP A N 1
ATOM 711 C CA . ASP A 1 89 ? 7.186 -7.111 6.939 1.00 94.75 89 ASP A CA 1
ATOM 712 C C . ASP A 1 89 ? 7.342 -8.384 6.090 1.00 94.75 89 ASP A C 1
ATOM 714 O O . ASP A 1 89 ? 6.629 -8.565 5.099 1.00 94.75 89 ASP A O 1
ATOM 718 N N . PRO A 1 90 ? 8.261 -9.295 6.468 1.00 93.75 90 PRO A N 1
ATOM 719 C CA . PRO A 1 90 ? 8.580 -10.478 5.665 1.00 93.75 90 PRO A CA 1
ATOM 720 C C . PRO A 1 90 ? 7.379 -11.398 5.408 1.00 93.75 90 PRO A C 1
ATOM 722 O O . PRO A 1 90 ? 7.307 -12.067 4.376 1.00 93.75 90 PRO A O 1
ATOM 725 N N . GLN A 1 91 ? 6.420 -11.440 6.341 1.00 94.88 91 GLN A N 1
ATOM 726 C CA . GLN A 1 91 ? 5.223 -12.270 6.202 1.00 94.88 91 GLN A CA 1
ATOM 727 C C . GLN A 1 91 ? 4.285 -11.706 5.133 1.00 94.88 91 GLN A C 1
ATOM 729 O O . GLN A 1 91 ? 3.876 -12.444 4.235 1.00 94.88 91 GLN A O 1
ATOM 734 N N . ALA A 1 92 ? 3.982 -10.404 5.187 1.00 96.06 92 ALA A N 1
ATOM 735 C CA . ALA A 1 92 ? 3.194 -9.763 4.139 1.00 96.06 92 ALA A CA 1
ATOM 736 C C . ALA A 1 92 ? 3.949 -9.760 2.802 1.00 96.06 92 ALA A C 1
ATOM 738 O O . ALA A 1 92 ? 3.343 -10.007 1.762 1.00 96.06 92 ALA A O 1
ATOM 739 N N . GLU A 1 93 ? 5.270 -9.557 2.811 1.00 95.00 93 GLU A N 1
ATOM 740 C CA . GLU A 1 93 ? 6.102 -9.570 1.606 1.00 95.00 93 GLU A CA 1
ATOM 741 C C . GLU A 1 93 ? 5.974 -10.887 0.832 1.00 95.00 93 GLU A C 1
ATOM 743 O O . GLU A 1 93 ? 5.767 -10.868 -0.383 1.00 95.00 93 GLU A O 1
ATOM 748 N N . SER A 1 94 ? 6.020 -12.027 1.528 1.00 93.62 94 SER A N 1
ATOM 749 C CA . SER A 1 94 ? 5.836 -13.349 0.918 1.00 93.62 94 SER A CA 1
ATOM 750 C C . SER A 1 94 ? 4.470 -13.494 0.231 1.00 93.62 94 SER A C 1
ATOM 752 O O . SER A 1 94 ? 4.380 -13.996 -0.892 1.00 93.62 94 SER A O 1
ATOM 754 N N . ILE A 1 95 ? 3.404 -12.987 0.857 1.00 95.62 95 ILE A N 1
ATOM 755 C CA . ILE A 1 95 ? 2.043 -13.026 0.301 1.00 95.62 95 ILE A CA 1
ATOM 756 C C . ILE A 1 95 ? 1.940 -12.114 -0.927 1.00 95.62 95 ILE A C 1
ATOM 758 O O . ILE A 1 95 ? 1.449 -12.530 -1.978 1.00 95.62 95 ILE A O 1
ATOM 762 N N . VAL A 1 96 ? 2.450 -10.883 -0.829 1.00 95.38 96 VAL A N 1
ATOM 763 C CA . VAL A 1 96 ? 2.451 -9.916 -1.935 1.00 95.38 96 VAL A CA 1
ATOM 764 C C . VAL A 1 96 ? 3.291 -10.427 -3.111 1.00 95.38 96 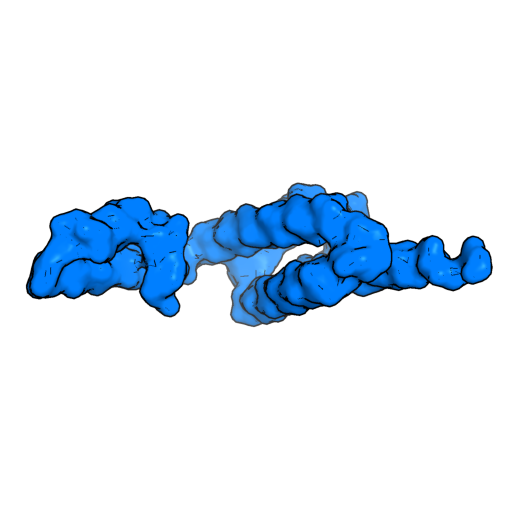VAL A C 1
ATOM 766 O O . VAL A 1 96 ? 2.921 -10.213 -4.266 1.00 95.38 96 VAL A O 1
ATOM 769 N N . ARG A 1 97 ? 4.379 -11.167 -2.854 1.00 93.06 97 ARG A N 1
ATOM 770 C CA . ARG A 1 97 ? 5.232 -11.780 -3.888 1.00 93.06 97 ARG A CA 1
ATOM 771 C C . ARG A 1 97 ? 4.449 -12.686 -4.835 1.00 93.06 97 ARG A C 1
ATOM 773 O O . ARG A 1 97 ? 4.654 -12.616 -6.051 1.00 93.06 97 ARG A O 1
ATOM 780 N N . ASN A 1 98 ? 3.497 -13.452 -4.306 1.00 91.69 98 ASN A N 1
ATOM 781 C CA . ASN A 1 98 ? 2.615 -14.308 -5.106 1.00 91.69 98 ASN A CA 1
ATOM 782 C C . ASN A 1 98 ? 1.664 -13.502 -6.012 1.00 91.69 98 ASN A C 1
ATOM 784 O O . ASN A 1 98 ? 1.177 -14.021 -7.011 1.00 91.69 98 ASN A O 1
ATOM 788 N N . ARG A 1 99 ? 1.461 -12.215 -5.707 1.00 91.69 99 ARG A N 1
ATOM 789 C CA . ARG A 1 99 ? 0.614 -11.261 -6.444 1.00 91.69 99 ARG A CA 1
ATOM 790 C C . ARG A 1 99 ? 1.420 -10.241 -7.257 1.00 91.69 99 ARG A C 1
ATOM 792 O O . ARG A 1 99 ? 0.881 -9.245 -7.727 1.00 91.69 99 ARG A O 1
ATOM 799 N N . SER A 1 100 ? 2.715 -10.484 -7.465 1.00 89.81 100 SER A N 1
ATOM 800 C CA . SER A 1 100 ? 3.637 -9.598 -8.202 1.00 89.81 100 SER A CA 1
ATOM 801 C C . SER A 1 100 ? 3.097 -9.107 -9.554 1.00 89.81 100 SER A C 1
ATOM 803 O O . SER A 1 100 ? 3.235 -7.927 -9.890 1.00 89.81 100 SER A O 1
ATOM 805 N N . ARG A 1 101 ? 2.414 -9.984 -10.300 1.00 87.62 101 ARG A N 1
ATOM 806 C CA . ARG A 1 101 ? 1.799 -9.656 -11.597 1.00 87.62 101 ARG A CA 1
ATOM 807 C C . ARG A 1 101 ? 0.717 -8.579 -11.488 1.00 87.62 101 ARG A C 1
ATOM 809 O O . ARG A 1 101 ? 0.656 -7.700 -12.345 1.00 87.62 101 ARG A O 1
ATOM 816 N N . GLU A 1 102 ? -0.085 -8.593 -10.422 1.00 89.44 102 GLU A N 1
ATOM 817 C CA . GLU A 1 102 ? -1.126 -7.583 -10.162 1.00 89.44 102 GLU A CA 1
ATOM 818 C C . GLU A 1 102 ? -0.540 -6.192 -9.878 1.00 89.44 102 GLU A C 1
ATOM 820 O O . GLU A 1 102 ? -1.225 -5.178 -10.016 1.00 89.44 102 GLU A O 1
ATOM 825 N N . LEU A 1 103 ? 0.736 -6.138 -9.489 1.00 89.88 103 LEU A N 1
ATOM 826 C CA . LEU A 1 103 ? 1.454 -4.906 -9.164 1.00 89.88 103 LEU A CA 1
ATOM 827 C C . LEU A 1 103 ? 2.251 -4.344 -10.346 1.00 89.88 103 LEU A C 1
ATOM 829 O O . LEU A 1 103 ? 2.960 -3.347 -10.193 1.00 89.88 103 LEU A O 1
ATOM 833 N N . GLY A 1 104 ? 2.119 -4.961 -11.524 1.00 85.25 104 GLY A N 1
ATOM 834 C CA . GLY A 1 104 ? 2.800 -4.549 -12.748 1.00 85.25 104 GLY A CA 1
ATOM 835 C C . GLY A 1 104 ? 4.187 -5.162 -12.933 1.00 85.25 104 GLY A C 1
ATOM 836 O O . GLY A 1 104 ? 4.857 -4.828 -13.909 1.00 85.25 104 GLY A O 1
ATOM 837 N N . ILE A 1 105 ? 4.613 -6.083 -12.061 1.00 86.88 105 ILE A N 1
ATOM 838 C CA . ILE A 1 105 ? 5.854 -6.836 -12.257 1.00 86.88 105 ILE A CA 1
ATOM 839 C C . ILE A 1 105 ? 5.571 -7.956 -13.262 1.00 86.88 105 ILE A C 1
ATOM 841 O O . ILE A 1 105 ? 5.010 -8.997 -12.927 1.00 86.88 105 ILE A O 1
ATOM 845 N N . LYS A 1 106 ? 5.935 -7.718 -14.524 1.00 80.56 106 LYS A N 1
ATOM 846 C CA . LYS A 1 106 ? 5.680 -8.650 -15.640 1.00 80.56 106 LYS A CA 1
ATOM 847 C C . LYS A 1 106 ? 6.696 -9.790 -15.747 1.00 80.56 106 LYS A C 1
ATOM 849 O O . LYS A 1 106 ? 6.478 -10.728 -16.504 1.00 80.56 106 LYS A O 1
ATOM 854 N N . HIS A 1 107 ? 7.798 -9.694 -15.016 1.00 81.12 107 HIS A N 1
ATOM 855 C CA . HIS A 1 107 ? 8.896 -10.656 -15.029 1.00 81.12 107 HIS A CA 1
ATOM 856 C C . HIS A 1 107 ? 8.792 -11.575 -13.812 1.00 81.12 107 HIS A C 1
ATOM 858 O O . HIS A 1 107 ? 8.288 -11.168 -12.764 1.00 81.12 107 HIS A O 1
ATOM 864 N N . GLU A 1 108 ? 9.307 -12.796 -13.918 1.00 82.00 108 GLU A N 1
ATOM 865 C CA . GLU A 1 108 ? 9.405 -13.670 -12.753 1.00 82.00 108 GLU A CA 1
ATOM 866 C C . GLU A 1 108 ? 10.446 -13.137 -11.766 1.00 82.00 108 GLU A C 1
ATOM 868 O O . GLU A 1 108 ? 11.605 -12.895 -12.115 1.00 82.00 108 GLU A O 1
ATOM 873 N N . LEU A 1 109 ? 10.024 -12.960 -10.514 1.00 85.50 109 LEU A N 1
ATOM 874 C CA . LEU A 1 109 ? 10.927 -12.608 -9.427 1.00 85.50 109 LEU A CA 1
ATOM 875 C C . LEU A 1 109 ? 11.810 -13.810 -9.106 1.00 85.50 109 LEU A C 1
ATOM 877 O O . LEU A 1 109 ? 11.311 -14.895 -8.789 1.00 85.50 109 LEU A O 1
ATOM 881 N N . ARG A 1 110 ? 13.132 -13.610 -9.113 1.00 85.88 110 ARG A N 1
ATOM 882 C CA . ARG A 1 110 ? 14.073 -14.643 -8.651 1.00 85.88 110 ARG A CA 1
ATOM 883 C C . ARG A 1 110 ? 13.753 -15.029 -7.206 1.00 85.88 110 ARG A C 1
ATOM 885 O O . ARG A 1 110 ? 13.191 -14.225 -6.459 1.00 85.88 110 ARG A O 1
ATOM 892 N N . ARG A 1 111 ? 14.106 -16.254 -6.795 1.00 78.12 111 ARG A N 1
ATOM 893 C CA . ARG A 1 111 ? 13.815 -16.772 -5.441 1.00 78.12 111 ARG A CA 1
ATOM 894 C C . ARG A 1 111 ? 14.288 -15.822 -4.333 1.00 78.12 111 ARG A C 1
ATOM 896 O O . ARG A 1 111 ? 13.561 -15.626 -3.371 1.00 78.12 111 ARG A O 1
ATOM 903 N N . GLU A 1 112 ? 15.449 -15.203 -4.514 1.00 82.12 112 GLU A N 1
ATOM 904 C CA . GLU A 1 112 ? 16.071 -14.292 -3.541 1.00 82.12 112 GLU A CA 1
ATOM 905 C C . GLU A 1 112 ? 15.717 -12.814 -3.767 1.00 82.12 112 GLU A C 1
ATOM 907 O O . GLU A 1 112 ? 16.122 -11.946 -2.998 1.00 82.12 112 GLU A O 1
ATOM 912 N N . GLN A 1 113 ? 14.970 -12.495 -4.828 1.00 86.38 113 GLN A N 1
ATOM 913 C CA . GLN A 1 113 ? 14.617 -11.114 -5.126 1.00 86.38 113 GLN A CA 1
ATOM 914 C C . GLN A 1 113 ? 13.434 -10.673 -4.262 1.00 86.38 113 GLN A C 1
ATOM 916 O O . GLN A 1 113 ? 12.324 -11.196 -4.393 1.00 86.38 113 GLN A O 1
ATOM 921 N N . SER A 1 114 ? 13.680 -9.668 -3.419 1.00 90.44 114 SER A N 1
ATOM 922 C CA . SER A 1 114 ? 12.637 -8.957 -2.679 1.00 90.44 114 SER A CA 1
ATOM 923 C C . SER A 1 114 ? 11.659 -8.293 -3.649 1.00 90.44 114 SER A C 1
ATOM 925 O O . SER A 1 114 ? 12.059 -7.582 -4.579 1.00 90.44 114 SER A O 1
ATOM 927 N N . ILE A 1 115 ? 10.360 -8.489 -3.413 1.00 92.62 115 ILE A N 1
ATOM 928 C CA . ILE A 1 115 ? 9.332 -7.818 -4.211 1.00 92.62 115 ILE A CA 1
ATOM 929 C C . ILE A 1 115 ? 9.330 -6.313 -3.940 1.00 92.62 115 ILE A C 1
ATOM 931 O O . ILE A 1 115 ? 9.154 -5.534 -4.873 1.00 92.62 115 ILE A O 1
ATOM 935 N N . ALA A 1 116 ? 9.605 -5.881 -2.706 1.00 91.50 116 ALA A N 1
ATOM 936 C CA . ALA A 1 116 ? 9.715 -4.463 -2.378 1.00 91.50 116 ALA A CA 1
ATOM 937 C C . ALA A 1 116 ? 10.804 -3.773 -3.219 1.00 91.50 116 ALA A C 1
ATOM 939 O O . ALA A 1 116 ? 10.578 -2.694 -3.775 1.00 91.50 116 ALA A O 1
ATOM 940 N N . ARG A 1 117 ? 11.956 -4.435 -3.388 1.00 90.69 117 ARG A N 1
ATOM 941 C CA . ARG A 1 117 ? 13.049 -3.956 -4.249 1.00 90.69 117 ARG A CA 1
ATOM 942 C C . ARG A 1 117 ? 12.664 -3.940 -5.722 1.00 90.69 117 ARG A C 1
ATOM 944 O O . ARG A 1 117 ? 12.868 -2.927 -6.385 1.00 90.69 117 ARG A O 1
ATOM 951 N N . ALA A 1 118 ? 12.036 -5.003 -6.217 1.00 92.00 118 ALA A N 1
ATOM 952 C CA . ALA A 1 118 ? 11.575 -5.052 -7.602 1.00 92.00 118 ALA A CA 1
ATOM 953 C C . ALA A 1 118 ? 10.564 -3.933 -7.925 1.00 92.00 118 ALA A C 1
ATOM 955 O O . ALA A 1 118 ? 10.640 -3.307 -8.981 1.00 92.00 118 ALA A O 1
ATOM 956 N N . LEU A 1 119 ? 9.656 -3.619 -6.995 1.00 92.25 119 LEU A N 1
ATOM 957 C CA . LEU A 1 119 ? 8.712 -2.507 -7.133 1.00 92.25 119 LEU A CA 1
ATOM 958 C C . LEU A 1 119 ? 9.419 -1.144 -7.182 1.00 92.25 119 LEU A C 1
ATOM 960 O O . LEU A 1 119 ? 9.036 -0.275 -7.969 1.00 92.25 119 LEU A O 1
ATOM 964 N N . GLN A 1 120 ? 10.466 -0.948 -6.377 1.00 90.44 120 GLN A N 1
ATOM 965 C CA . GLN A 1 120 ? 11.295 0.261 -6.426 1.00 90.44 120 GLN A CA 1
ATOM 966 C C . GLN A 1 120 ? 12.031 0.400 -7.763 1.00 90.44 120 GLN A C 1
ATOM 968 O O . GLN A 1 120 ? 12.018 1.481 -8.357 1.00 90.44 120 GLN A O 1
ATOM 973 N N . GLU A 1 121 ? 12.609 -0.687 -8.273 1.00 88.31 121 GLU A N 1
ATOM 974 C CA . GLU A 1 121 ? 13.278 -0.712 -9.577 1.00 88.31 121 GLU A CA 1
ATOM 975 C C . GLU A 1 121 ? 12.319 -0.365 -10.724 1.00 88.31 121 GLU A C 1
ATOM 977 O O . GLU A 1 121 ? 12.649 0.468 -11.574 1.00 88.31 121 GLU A O 1
ATOM 982 N N . GLU A 1 122 ? 11.109 -0.935 -10.727 1.00 86.06 122 GLU A N 1
ATOM 983 C CA . GLU A 1 122 ? 10.071 -0.618 -11.718 1.00 86.06 122 GLU A CA 1
ATOM 984 C C . GLU A 1 122 ? 9.680 0.865 -11.692 1.00 86.06 122 GLU A C 1
ATOM 986 O O . GLU A 1 122 ? 9.538 1.507 -12.741 1.00 86.06 122 GLU A O 1
ATOM 991 N N . MET A 1 123 ? 9.563 1.458 -10.501 1.00 85.94 123 MET A N 1
ATOM 992 C CA . MET A 1 123 ? 9.294 2.891 -10.377 1.00 85.94 123 MET A CA 1
ATOM 993 C C . MET A 1 123 ? 10.423 3.737 -10.964 1.00 85.94 123 MET A C 1
ATOM 995 O O . MET A 1 123 ? 10.142 4.661 -11.739 1.00 85.94 123 MET A O 1
ATOM 999 N N . SER A 1 124 ? 11.679 3.410 -10.641 1.00 82.56 124 SER A N 1
ATOM 1000 C CA . SER A 1 124 ? 12.860 4.109 -11.156 1.00 82.56 124 SER A CA 1
ATOM 1001 C C . SER A 1 124 ? 12.996 3.983 -12.675 1.00 82.56 124 SER A C 1
ATOM 1003 O O . SER A 1 124 ? 13.312 4.974 -13.339 1.00 82.56 124 SER A O 1
ATOM 1005 N N . ARG A 1 125 ? 12.696 2.809 -13.252 1.00 78.50 125 ARG A N 1
ATOM 1006 C CA . ARG A 1 125 ? 12.639 2.617 -14.712 1.00 78.50 125 ARG A CA 1
ATOM 1007 C C . ARG A 1 125 ? 11.598 3.532 -15.357 1.00 78.50 125 ARG A C 1
ATOM 1009 O O . ARG A 1 125 ? 11.927 4.273 -16.283 1.00 78.50 125 ARG A O 1
ATOM 1016 N N . GLY A 1 126 ? 10.378 3.563 -14.820 1.00 72.06 126 GLY A N 1
ATOM 1017 C CA . GLY A 1 126 ? 9.322 4.456 -15.310 1.00 72.06 126 GLY A CA 1
ATOM 1018 C C . GLY A 1 126 ? 9.671 5.946 -15.185 1.00 72.06 126 GLY A C 1
ATOM 1019 O O . GLY A 1 126 ? 9.307 6.745 -16.050 1.00 72.06 126 GLY A O 1
ATOM 1020 N N . GLN A 1 127 ? 10.422 6.328 -14.149 1.00 69.69 127 GLN A N 1
ATOM 1021 C CA . GLN A 1 127 ? 10.848 7.712 -13.934 1.00 69.69 127 GLN A CA 1
ATOM 1022 C C . GLN A 1 127 ? 11.878 8.169 -14.978 1.00 69.69 127 GLN A C 1
ATOM 1024 O O . GLN A 1 127 ? 11.781 9.290 -15.479 1.00 69.69 127 GLN A O 1
ATOM 1029 N N . ARG A 1 128 ? 12.833 7.302 -15.348 1.00 66.81 128 ARG A N 1
ATOM 1030 C CA . ARG A 1 128 ? 13.814 7.580 -16.415 1.00 66.81 128 ARG A CA 1
ATOM 1031 C C . ARG A 1 128 ? 13.134 7.783 -17.766 1.00 66.81 128 ARG A C 1
ATOM 1033 O O . ARG A 1 128 ? 13.416 8.768 -18.440 1.00 66.81 128 ARG A O 1
ATOM 1040 N N . LEU A 1 129 ? 12.186 6.911 -18.107 1.00 64.44 129 LEU A N 1
ATOM 1041 C CA . LEU A 1 129 ? 11.393 7.030 -19.335 1.00 64.44 129 LEU A CA 1
ATOM 1042 C C . LEU A 1 129 ? 10.558 8.319 -19.347 1.00 64.44 129 LEU A C 1
ATOM 1044 O O . LEU A 1 129 ? 10.493 9.005 -20.358 1.00 64.44 129 LEU A O 1
ATOM 1048 N N . SER A 1 130 ? 9.978 8.696 -18.204 1.00 61.12 130 SER A N 1
ATOM 1049 C CA . SER A 1 130 ? 9.151 9.907 -18.097 1.00 61.12 130 SER A CA 1
ATOM 1050 C C . SER A 1 130 ? 9.956 11.211 -18.176 1.00 61.12 130 SER A C 1
ATOM 1052 O O . SER A 1 130 ? 9.410 12.225 -18.599 1.00 61.12 130 SER A O 1
ATOM 1054 N N . ARG A 1 131 ? 11.235 11.215 -17.767 1.00 62.53 131 ARG A N 1
ATOM 1055 C CA . ARG A 1 131 ? 12.123 12.389 -17.893 1.00 62.53 131 ARG A CA 1
ATOM 1056 C C . ARG A 1 131 ? 12.827 12.473 -19.250 1.00 62.53 131 ARG A C 1
ATOM 1058 O O . ARG A 1 131 ? 13.118 13.576 -19.693 1.00 62.53 131 ARG A O 1
ATOM 1065 N N . GLY A 1 132 ? 13.076 11.341 -19.912 1.00 55.66 132 GLY A N 1
ATOM 1066 C CA . GLY A 1 132 ? 13.744 11.301 -21.220 1.00 55.66 132 GLY A CA 1
ATOM 1067 C C . GLY A 1 132 ? 12.912 11.851 -22.384 1.00 55.66 132 GLY A C 1
ATOM 1068 O O . GLY A 1 132 ? 13.474 12.199 -23.411 1.00 55.66 132 GLY A O 1
ATOM 1069 N N . ILE A 1 133 ? 11.591 11.980 -22.223 1.00 54.12 133 ILE A N 1
ATOM 1070 C CA . ILE A 1 133 ? 10.673 12.461 -23.275 1.00 54.12 133 ILE A CA 1
ATOM 1071 C C . ILE A 1 133 ? 10.552 14.007 -23.278 1.00 54.12 133 ILE A C 1
ATOM 1073 O O . ILE A 1 133 ? 9.864 14.577 -24.114 1.00 54.12 133 ILE A O 1
ATOM 1077 N N . GLY A 1 134 ? 11.234 14.710 -22.364 1.00 52.47 134 GLY A N 1
ATOM 1078 C CA . GLY A 1 134 ? 11.144 16.173 -22.220 1.00 52.47 134 GLY A CA 1
ATOM 1079 C C . GLY A 1 134 ? 12.345 16.986 -22.715 1.00 52.47 134 GLY A C 1
ATOM 1080 O O . GLY A 1 134 ? 12.343 18.194 -22.523 1.00 52.47 134 GLY A O 1
ATOM 1081 N N . MET A 1 135 ? 13.370 16.359 -23.300 1.00 50.75 135 MET A N 1
ATOM 1082 C CA . MET A 1 135 ? 14.573 17.045 -23.798 1.00 50.75 135 MET A CA 1
ATOM 1083 C C . MET A 1 135 ? 14.724 16.777 -25.291 1.00 50.75 135 MET A C 1
ATOM 1085 O O . MET A 1 135 ? 15.487 15.914 -25.716 1.00 50.75 135 MET A O 1
ATOM 1089 N N . GLY A 1 136 ? 13.917 17.471 -26.080 1.00 51.94 136 GLY A N 1
ATOM 1090 C CA . GLY A 1 136 ? 13.903 17.332 -27.527 1.00 51.94 136 GLY A CA 1
ATOM 1091 C C . GLY A 1 136 ? 12.926 18.301 -28.166 1.00 51.94 136 GLY A C 1
ATOM 1092 O O . GLY A 1 136 ? 12.055 17.841 -28.892 1.00 51.94 136 GLY A O 1
ATOM 1093 N N . MET A 1 137 ? 13.035 19.590 -27.823 1.00 42.59 137 MET A N 1
ATOM 1094 C CA . MET A 1 137 ? 12.699 20.756 -28.653 1.00 42.59 137 MET A CA 1
ATOM 1095 C C . MET A 1 137 ? 13.451 21.967 -28.110 1.00 42.59 137 MET A C 1
ATOM 1097 O O . MET A 1 137 ? 13.262 22.269 -26.911 1.00 42.59 137 MET A O 1
#

Foldseek 3Di:
DQVQLCVPPVQLVVLVVPPDDPSNVVSSVVSVVVSVVLVVDLCSVLVVLLVLLVVLVVVLVVQADDVSVVVNVVSLVVLLVSLVVLVVPVSSQVVNLVVLVSNVNPDRADPPHGSSVVSNVVSVVVVVVRVVVPPDD

Organism: NCBI:txid419475